Protein AF-A0A3S5J6W7-F1 (afdb_monomer_lite)

Structure (mmCIF, N/CA/C/O backbone):
data_AF-A0A3S5J6W7-F1
#
_entry.id   AF-A0A3S5J6W7-F1
#
loop_
_atom_site.group_PDB
_atom_site.id
_atom_site.type_symbol
_atom_site.label_atom_id
_atom_site.label_alt_id
_atom_site.label_comp_id
_atom_site.label_asym_id
_atom_site.label_entity_id
_atom_site.label_seq_id
_atom_site.pdbx_PDB_ins_code
_atom_site.Cartn_x
_atom_site.Cartn_y
_atom_site.Cartn_z
_atom_site.occupancy
_atom_site.B_iso_or_equiv
_atom_site.auth_seq_id
_atom_site.auth_comp_id
_atom_site.auth_asym_id
_atom_site.auth_atom_id
_atom_site.pdbx_PDB_model_num
ATOM 1 N N . MET A 1 1 ? 22.548 29.056 43.456 1.00 55.78 1 MET A N 1
ATOM 2 C CA . MET A 1 1 ? 22.316 29.782 42.184 1.00 55.78 1 MET A CA 1
ATOM 3 C C . MET A 1 1 ? 22.548 28.826 41.004 1.00 55.78 1 MET A C 1
ATOM 5 O O . MET A 1 1 ? 23.660 28.742 40.518 1.00 55.78 1 MET A O 1
ATOM 9 N N . SER A 1 2 ? 21.567 28.005 40.599 1.00 61.34 2 SER A N 1
ATOM 10 C CA . SER A 1 2 ? 21.743 27.060 39.459 1.00 61.34 2 SER A CA 1
ATOM 11 C C . SER A 1 2 ? 20.426 26.620 38.789 1.00 61.34 2 SER A C 1
ATOM 13 O O . SER A 1 2 ? 20.440 25.985 37.741 1.00 61.34 2 SER A O 1
ATOM 15 N N . PHE A 1 3 ? 19.268 26.983 39.353 1.00 57.69 3 PHE A N 1
ATOM 16 C CA . PHE A 1 3 ? 17.965 26.644 38.768 1.00 57.69 3 PHE A CA 1
ATOM 17 C C . PHE A 1 3 ? 17.571 27.591 37.620 1.00 57.69 3 PHE A C 1
ATOM 19 O O . PHE A 1 3 ? 16.959 27.169 36.646 1.00 57.69 3 PHE A O 1
ATOM 26 N N . SER A 1 4 ? 18.007 28.855 37.695 1.00 65.94 4 SER A N 1
ATOM 27 C CA . SER A 1 4 ? 17.669 29.898 36.717 1.00 65.94 4 SER A CA 1
ATOM 28 C C . SER A 1 4 ? 18.263 29.609 35.327 1.00 65.94 4 SER A C 1
ATOM 30 O O . SER A 1 4 ? 17.530 29.509 34.351 1.00 65.94 4 SER A O 1
ATOM 32 N N . ALA A 1 5 ? 19.569 29.332 35.226 1.00 65.25 5 ALA A N 1
ATOM 33 C CA . ALA A 1 5 ? 20.243 29.153 33.933 1.00 65.25 5 ALA A CA 1
ATOM 34 C C . ALA A 1 5 ? 19.748 27.941 33.112 1.00 65.25 5 ALA A C 1
ATOM 36 O O . ALA A 1 5 ? 19.738 27.991 31.883 1.00 65.25 5 ALA A O 1
ATOM 37 N N . LYS A 1 6 ? 19.307 26.860 33.773 1.00 68.75 6 LYS A N 1
ATOM 38 C CA . LYS A 1 6 ? 18.812 25.654 33.086 1.00 68.75 6 LYS A CA 1
ATOM 39 C C . LYS A 1 6 ? 17.445 25.882 32.440 1.00 68.75 6 LYS A C 1
ATOM 41 O O . LYS A 1 6 ? 17.224 25.434 31.322 1.00 68.75 6 LYS A O 1
ATOM 46 N N . ILE A 1 7 ? 16.564 26.624 33.110 1.00 75.12 7 ILE A N 1
ATOM 47 C CA . ILE A 1 7 ? 15.224 26.949 32.601 1.00 75.12 7 ILE A CA 1
ATOM 48 C C . ILE A 1 7 ? 15.319 27.913 31.413 1.00 75.12 7 ILE A C 1
ATOM 50 O O . ILE A 1 7 ? 14.662 27.689 30.400 1.00 75.12 7 ILE A O 1
ATOM 54 N N . PHE A 1 8 ? 16.198 28.919 31.483 1.00 78.19 8 PHE A N 1
ATOM 55 C CA . PHE A 1 8 ? 16.461 29.810 30.346 1.00 78.19 8 PHE A CA 1
ATOM 56 C C . PHE A 1 8 ? 16.981 29.047 29.122 1.00 78.19 8 PHE A C 1
ATOM 58 O O . PHE A 1 8 ? 16.520 29.297 28.014 1.00 78.19 8 PHE A O 1
ATOM 65 N N . SER A 1 9 ? 17.876 28.074 29.318 1.00 81.44 9 SER A N 1
ATOM 66 C CA . SER A 1 9 ? 18.394 27.245 28.222 1.00 81.44 9 SER A CA 1
ATOM 67 C C . SER A 1 9 ? 17.295 26.412 27.547 1.00 81.44 9 SER A C 1
ATOM 69 O O . SER A 1 9 ? 17.187 26.401 26.324 1.00 81.44 9 SER A O 1
ATOM 71 N N . VAL A 1 10 ? 16.410 25.786 28.331 1.00 82.06 10 VAL A N 1
ATOM 72 C CA . VAL A 1 10 ? 15.292 24.991 27.791 1.00 82.06 10 VAL A CA 1
ATOM 73 C C . VAL A 1 10 ? 14.297 25.867 27.030 1.00 82.06 10 VAL A C 1
ATOM 75 O O . VAL A 1 10 ? 13.877 25.499 25.938 1.00 82.06 10 VAL A O 1
ATOM 78 N N . ILE A 1 11 ? 13.957 27.048 27.553 1.00 85.81 11 ILE A N 1
ATOM 79 C CA . ILE A 1 11 ? 13.039 27.978 26.878 1.00 85.81 11 ILE A CA 1
ATOM 80 C C . ILE A 1 11 ? 13.638 28.472 25.555 1.00 85.81 11 ILE A C 1
ATOM 82 O O . ILE A 1 11 ? 12.936 28.505 24.549 1.00 85.81 11 ILE A O 1
ATOM 86 N N . VAL A 1 12 ? 14.934 28.798 25.521 1.00 86.56 12 VAL A N 1
ATOM 87 C CA . VAL A 1 12 ? 15.616 29.229 24.289 1.00 86.56 12 VAL A CA 1
ATOM 88 C C . VAL A 1 12 ? 15.630 28.116 23.240 1.00 86.56 12 VAL A C 1
ATOM 90 O O . VAL A 1 12 ? 15.347 28.383 22.075 1.00 86.56 12 VAL A O 1
ATOM 93 N N . ILE A 1 13 ? 15.885 26.867 23.643 1.00 87.12 13 ILE A N 1
ATOM 94 C CA . ILE A 1 13 ? 15.849 25.710 22.736 1.00 87.12 13 ILE A CA 1
ATOM 95 C C . ILE A 1 13 ? 14.431 25.490 22.197 1.00 87.12 13 ILE A C 1
ATOM 97 O O . ILE A 1 13 ? 14.262 25.322 20.993 1.00 87.12 13 ILE A O 1
ATOM 101 N N . LEU A 1 14 ? 13.404 25.548 23.050 1.00 86.00 14 LEU A N 1
ATOM 102 C CA . LEU A 1 14 ? 12.011 25.364 22.630 1.00 86.00 14 LEU A CA 1
ATOM 103 C C . LEU A 1 14 ? 11.540 26.470 21.677 1.00 86.00 14 LEU A C 1
ATOM 105 O O . LEU A 1 14 ? 10.891 26.175 20.677 1.00 86.00 14 LEU A O 1
ATOM 109 N N . VAL A 1 15 ? 11.901 27.730 21.941 1.00 88.69 15 VAL A N 1
ATOM 110 C CA . VAL A 1 15 ? 11.583 28.858 21.051 1.00 88.69 15 VAL A CA 1
ATOM 111 C C . VAL A 1 15 ? 12.324 28.726 19.722 1.00 88.69 15 VAL A C 1
ATOM 113 O O . VAL A 1 15 ? 11.729 28.958 18.674 1.00 88.69 15 VAL A O 1
ATOM 116 N N . PHE A 1 16 ? 13.592 28.309 19.735 1.00 87.62 16 PHE A N 1
ATOM 117 C CA . PHE A 1 16 ? 14.363 28.106 18.510 1.00 87.62 16 PHE A CA 1
ATOM 118 C C . PHE A 1 16 ? 13.787 26.971 17.653 1.00 87.62 16 PHE A C 1
ATOM 120 O O . PHE A 1 16 ? 13.578 27.162 16.460 1.00 87.62 16 PHE A O 1
ATOM 127 N N . VAL A 1 17 ? 13.453 25.830 18.264 1.00 85.56 17 VAL A N 1
ATOM 128 C CA . VAL A 1 17 ? 12.822 24.679 17.590 1.00 85.56 17 VAL A CA 1
ATOM 129 C C . VAL A 1 17 ? 11.445 25.044 17.027 1.00 85.56 17 VAL A C 1
ATOM 131 O O . VAL A 1 17 ? 11.098 24.637 15.921 1.00 85.56 17 VAL A O 1
ATOM 134 N N . LEU A 1 18 ? 10.659 25.838 17.756 1.00 83.81 18 LEU A N 1
ATOM 135 C CA . LEU A 1 18 ? 9.358 26.294 17.275 1.00 83.81 18 LEU A CA 1
ATOM 136 C C . LEU A 1 18 ? 9.506 27.247 16.081 1.00 83.81 18 LEU A C 1
ATOM 138 O O . LEU A 1 18 ? 8.794 27.107 15.092 1.00 83.81 18 LEU A O 1
ATOM 142 N N . MET A 1 19 ? 10.450 28.189 16.141 1.00 83.25 19 MET A N 1
ATOM 143 C CA . MET A 1 19 ? 10.677 29.153 15.059 1.00 83.25 19 MET A CA 1
ATOM 144 C C . MET A 1 19 ? 11.220 28.483 13.792 1.00 83.25 19 MET A C 1
ATOM 146 O O . MET A 1 19 ? 10.804 28.833 12.685 1.00 83.25 19 MET A O 1
ATOM 150 N N . THR A 1 20 ? 12.091 27.479 13.921 1.00 78.44 20 THR A N 1
ATOM 151 C CA . THR A 1 20 ? 12.542 26.691 12.764 1.00 78.44 20 THR A CA 1
ATOM 152 C C . THR A 1 20 ? 11.410 25.848 12.171 1.00 78.44 20 THR A C 1
ATOM 154 O O . THR A 1 20 ? 11.243 25.851 10.952 1.00 78.44 20 THR A O 1
ATOM 157 N N . ALA A 1 21 ? 10.574 25.204 12.996 1.00 74.00 21 ALA A N 1
ATOM 158 C CA . ALA A 1 21 ? 9.423 24.426 12.527 1.00 74.00 21 ALA A CA 1
ATOM 159 C C . ALA A 1 21 ? 8.370 25.285 11.800 1.00 74.00 21 ALA A C 1
ATOM 161 O O . ALA A 1 21 ? 7.844 24.870 10.769 1.00 74.00 21 ALA A O 1
ATOM 162 N N . VAL A 1 22 ? 8.105 26.506 12.284 1.00 71.25 22 VAL A N 1
ATOM 163 C CA . VAL A 1 22 ? 7.186 27.456 11.628 1.00 71.25 22 VAL A CA 1
ATOM 164 C C . VAL A 1 22 ? 7.708 27.885 10.253 1.00 71.25 22 VAL A C 1
ATOM 166 O O . VAL A 1 22 ? 6.922 28.049 9.323 1.00 71.25 22 VAL A O 1
ATOM 169 N N . THR A 1 23 ? 9.027 28.017 10.092 1.00 65.50 23 THR A N 1
ATOM 170 C CA . THR A 1 23 ? 9.627 28.424 8.810 1.00 65.50 23 THR A CA 1
ATOM 171 C C . THR A 1 23 ? 9.630 27.272 7.792 1.00 65.50 23 THR A C 1
ATOM 173 O O . THR A 1 23 ? 9.535 27.510 6.592 1.00 65.50 23 THR A O 1
ATOM 176 N N . ALA A 1 24 ? 9.666 26.016 8.255 1.00 65.50 24 ALA A N 1
ATOM 177 C CA . ALA A 1 24 ? 9.650 24.825 7.400 1.00 65.50 24 ALA A CA 1
ATOM 178 C C . ALA A 1 24 ? 8.273 24.508 6.776 1.00 65.50 24 ALA A C 1
ATOM 180 O O . ALA A 1 24 ? 8.208 23.763 5.802 1.00 65.50 24 ALA A O 1
ATOM 181 N N . PHE A 1 25 ? 7.174 25.071 7.294 1.00 60.78 25 PHE A N 1
ATOM 182 C CA . PHE A 1 25 ? 5.814 24.775 6.813 1.00 60.78 25 PHE A CA 1
ATOM 183 C C . PHE A 1 25 ? 5.323 25.680 5.668 1.00 60.78 25 PHE A C 1
ATOM 185 O O . PHE A 1 25 ? 4.183 25.550 5.222 1.00 60.78 25 PHE A O 1
ATOM 192 N N . ALA A 1 26 ? 6.161 26.594 5.175 1.00 61.12 26 ALA A N 1
ATOM 193 C CA . ALA A 1 26 ? 5.776 27.594 4.182 1.00 61.12 26 ALA A CA 1
ATOM 194 C C . ALA A 1 26 ? 6.587 27.504 2.879 1.00 61.12 26 ALA A C 1
ATOM 196 O O . ALA A 1 26 ? 7.040 28.519 2.365 1.00 61.12 26 ALA A O 1
ATOM 197 N N . GLU A 1 27 ? 6.728 26.311 2.300 1.00 64.50 27 GLU A N 1
ATOM 198 C CA . GLU A 1 27 ? 7.158 26.173 0.902 1.00 64.50 27 GLU A CA 1
ATOM 199 C C . GLU A 1 27 ? 6.492 24.950 0.256 1.00 64.50 27 GLU A C 1
ATOM 201 O O . GLU A 1 27 ? 7.091 23.899 0.064 1.00 64.50 27 GLU A O 1
ATOM 206 N N . ASN A 1 28 ? 5.218 25.091 -0.107 1.00 60.16 28 ASN A N 1
ATOM 207 C CA . ASN A 1 28 ? 4.708 24.378 -1.274 1.00 60.16 28 ASN A CA 1
ATOM 208 C C . ASN A 1 28 ? 3.740 25.284 -2.032 1.00 60.16 28 ASN A C 1
ATOM 210 O O . ASN A 1 28 ? 2.518 25.133 -1.991 1.00 60.16 28 ASN A O 1
ATOM 214 N N . LYS A 1 29 ? 4.298 26.299 -2.698 1.00 64.88 29 LYS A N 1
ATOM 215 C CA . LYS A 1 29 ? 3.549 27.023 -3.722 1.00 64.88 29 LYS A CA 1
ATOM 216 C C . LYS A 1 29 ? 3.414 26.089 -4.914 1.00 64.88 29 LYS A C 1
ATOM 218 O O . LYS A 1 29 ? 4.335 25.950 -5.714 1.00 64.88 29 LYS A O 1
ATOM 223 N N . GLY A 1 30 ? 2.253 25.440 -4.975 1.00 55.56 30 GLY A N 1
ATOM 224 C CA . GLY A 1 30 ? 1.862 24.528 -6.033 1.00 55.56 30 GLY A CA 1
ATOM 225 C C . GLY A 1 30 ? 2.256 25.051 -7.410 1.00 55.56 30 GLY A C 1
ATOM 226 O O . GLY A 1 30 ? 1.802 26.107 -7.858 1.00 55.56 30 GLY A O 1
ATOM 227 N N . ARG A 1 31 ? 3.091 24.276 -8.099 1.00 65.50 31 ARG A N 1
ATOM 228 C CA . ARG A 1 31 ? 3.248 24.377 -9.543 1.00 65.50 31 ARG A CA 1
ATOM 229 C C . ARG A 1 31 ? 1.994 23.772 -10.162 1.00 65.50 31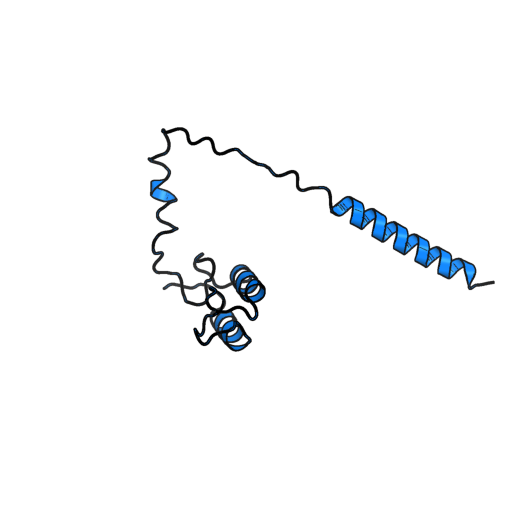 ARG A C 1
ATOM 231 O O . ARG A 1 31 ? 1.941 22.584 -10.430 1.00 65.50 31 ARG A O 1
ATOM 238 N N . GLN A 1 32 ? 0.967 24.601 -10.319 1.00 61.31 32 GLN A N 1
ATOM 239 C CA . GLN A 1 32 ? -0.121 24.319 -11.243 1.00 61.31 32 GLN A CA 1
ATOM 240 C C . GLN A 1 32 ? 0.326 24.754 -12.635 1.00 61.31 32 GLN A C 1
ATOM 242 O O . GLN A 1 32 ? 0.028 25.860 -13.091 1.00 61.31 32 GLN A O 1
ATOM 247 N N . ASP A 1 33 ? 1.066 23.888 -13.318 1.00 58.81 33 ASP A N 1
ATOM 248 C CA . ASP A 1 33 ? 1.050 23.879 -14.770 1.00 58.81 33 ASP A CA 1
ATOM 249 C C . ASP A 1 33 ? -0.357 23.466 -15.205 1.00 58.81 33 ASP A C 1
ATOM 251 O O . ASP A 1 33 ? -0.724 22.304 -15.324 1.00 58.81 33 ASP A O 1
ATOM 255 N N . ARG A 1 34 ? -1.192 24.490 -15.379 1.00 68.31 34 ARG A N 1
ATOM 256 C CA . ARG A 1 34 ? -2.494 24.407 -16.025 1.00 68.31 34 ARG A CA 1
ATOM 257 C C . ARG A 1 34 ? -2.317 23.685 -17.358 1.00 68.31 34 ARG A C 1
ATOM 259 O O . ARG A 1 34 ? -1.933 24.304 -18.349 1.00 68.31 34 ARG A O 1
ATOM 266 N N . PHE A 1 35 ? -2.618 22.392 -17.374 1.00 64.88 35 PHE A N 1
ATOM 267 C CA . PHE A 1 35 ? -2.811 21.633 -18.595 1.00 64.88 35 PHE A CA 1
ATOM 268 C C . PHE A 1 35 ? -3.994 22.266 -19.331 1.00 64.88 35 PHE A C 1
ATOM 270 O O . PHE A 1 35 ? -5.153 22.057 -18.982 1.00 64.88 35 PHE A O 1
ATOM 277 N N . VAL A 1 36 ? -3.694 23.134 -20.296 1.00 63.12 36 VAL A N 1
ATOM 278 C CA . VAL A 1 36 ? -4.637 23.522 -21.340 1.00 63.12 36 VAL A CA 1
ATOM 279 C C . VAL A 1 36 ? -4.488 22.438 -22.399 1.00 63.12 36 VAL A C 1
ATOM 281 O O . VAL A 1 36 ? -3.432 22.402 -23.034 1.00 63.12 36 VAL A O 1
ATOM 284 N N . PRO A 1 37 ? -5.474 21.548 -22.599 1.00 57.19 37 PRO A N 1
ATOM 285 C CA . PRO A 1 37 ? -5.397 20.593 -23.688 1.00 57.19 37 PRO A CA 1
ATOM 286 C C . PRO A 1 37 ? -5.395 21.394 -24.994 1.00 57.19 37 PRO A C 1
ATOM 288 O O . PRO A 1 37 ? -6.412 21.975 -25.377 1.00 57.19 37 PRO A O 1
ATOM 291 N N . ARG A 1 38 ? -4.246 21.478 -25.671 1.00 64.88 38 ARG A N 1
ATOM 292 C CA . ARG A 1 38 ? -4.262 21.760 -27.104 1.00 64.88 38 ARG A CA 1
ATOM 293 C C . ARG A 1 38 ? -4.740 20.484 -27.772 1.00 64.88 38 ARG A C 1
ATOM 295 O O . ARG A 1 38 ? -4.299 19.391 -27.429 1.00 64.88 38 ARG A O 1
ATOM 302 N N . ASN A 1 39 ? -5.658 20.619 -28.718 1.00 59.12 39 ASN A N 1
ATOM 303 C CA . ASN A 1 39 ? -6.280 19.503 -29.430 1.00 59.12 39 ASN A CA 1
ATOM 304 C C . ASN A 1 39 ? -5.313 18.807 -30.421 1.00 59.12 39 ASN A C 1
ATOM 306 O O . ASN A 1 39 ? -5.749 18.150 -31.363 1.00 59.12 39 ASN A O 1
ATOM 310 N N . ASP A 1 40 ? -4.005 18.948 -30.196 1.00 66.00 40 ASP A N 1
ATOM 311 C CA . ASP A 1 40 ? -2.923 18.572 -31.102 1.00 66.00 40 ASP A CA 1
ATOM 312 C C . ASP A 1 40 ? -2.158 17.330 -30.583 1.00 66.00 40 ASP A C 1
ATOM 314 O O . ASP A 1 40 ? -1.350 16.741 -31.301 1.00 66.00 40 ASP A O 1
ATOM 318 N N . ASP A 1 41 ? -2.472 16.854 -29.370 1.00 61.72 41 ASP A N 1
ATOM 319 C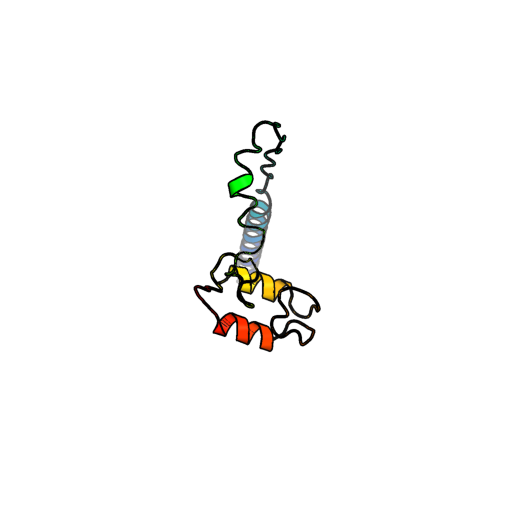 CA . ASP A 1 41 ? -1.679 15.837 -28.666 1.00 61.72 41 ASP A CA 1
ATOM 320 C C . ASP A 1 41 ? -2.296 14.426 -28.708 1.00 61.72 41 ASP A C 1
ATOM 322 O O . ASP A 1 41 ? -1.798 13.512 -28.047 1.00 61.72 41 ASP A O 1
ATOM 326 N N . TYR A 1 42 ? -3.349 14.183 -29.502 1.00 56.25 42 TYR A N 1
ATOM 327 C CA . TYR A 1 42 ? -3.990 12.853 -29.573 1.00 56.25 42 TYR A CA 1
ATOM 328 C C . TYR A 1 42 ? -3.022 11.737 -30.028 1.00 56.25 42 TYR A C 1
ATOM 330 O O . TYR A 1 42 ? -3.271 10.552 -29.822 1.00 56.25 42 TYR A O 1
ATOM 338 N N . ARG A 1 43 ? -1.869 12.099 -30.609 1.00 54.47 43 ARG A N 1
ATOM 339 C CA . ARG A 1 43 ? -0.798 11.157 -30.971 1.00 54.47 43 ARG A CA 1
ATOM 340 C C . ARG A 1 43 ? 0.223 10.892 -29.851 1.00 54.47 43 ARG A C 1
ATOM 342 O O . ARG A 1 43 ? 0.986 9.941 -29.971 1.00 54.47 43 ARG A O 1
ATOM 349 N N . ALA A 1 44 ? 0.222 11.679 -28.773 1.00 52.97 44 ALA A N 1
ATOM 350 C CA . ALA A 1 44 ? 1.072 11.497 -27.590 1.00 52.97 44 ALA A CA 1
ATOM 351 C C . ALA A 1 44 ? 0.331 10.827 -26.413 1.00 52.97 44 ALA A C 1
ATOM 353 O O . ALA A 1 44 ? 0.961 10.235 -25.538 1.00 52.97 44 ALA A O 1
ATOM 354 N N . SER A 1 45 ? -1.006 10.853 -26.402 1.00 55.53 45 SER A N 1
ATOM 355 C CA . SER A 1 45 ? -1.820 10.160 -25.393 1.00 55.53 45 SER A CA 1
ATOM 356 C C . SER A 1 45 ? -1.945 8.651 -25.634 1.00 55.53 45 SER A C 1
ATOM 358 O O . SER A 1 45 ? -2.162 7.907 -24.680 1.00 55.53 45 SER A O 1
ATOM 360 N N . GLY A 1 46 ? -1.701 8.163 -26.855 1.00 52.09 46 GLY A N 1
ATOM 361 C CA . GLY A 1 46 ? -1.693 6.722 -27.151 1.00 52.09 46 GLY A CA 1
ATOM 362 C C . GLY A 1 46 ? -0.596 5.928 -26.424 1.00 52.09 46 GLY A C 1
ATOM 363 O O . GLY A 1 46 ? -0.719 4.718 -26.284 1.00 52.09 46 GLY A O 1
ATOM 364 N N . GLN A 1 47 ? 0.446 6.600 -25.921 1.00 55.25 47 GLN A N 1
ATOM 365 C CA . GLN A 1 47 ? 1.524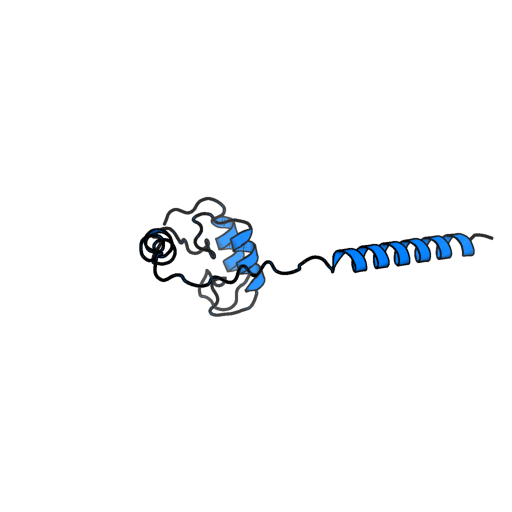 5.983 -25.132 1.00 55.25 47 GLN A CA 1
ATOM 366 C C . GLN A 1 47 ? 1.455 6.310 -23.630 1.00 55.25 47 GLN A C 1
ATOM 368 O O . GLN A 1 47 ? 2.291 5.831 -22.873 1.00 55.25 47 GLN A O 1
ATOM 373 N N . ARG A 1 48 ? 0.470 7.104 -23.181 1.00 50.72 48 ARG A N 1
ATOM 374 C CA . ARG A 1 48 ? 0.231 7.385 -21.749 1.00 50.72 48 ARG A CA 1
ATOM 375 C C . ARG A 1 48 ? -1.099 6.842 -21.228 1.00 50.72 48 ARG A C 1
ATOM 377 O O . ARG A 1 48 ? -1.235 6.644 -20.032 1.00 50.72 48 ARG A O 1
ATOM 384 N N . ALA A 1 49 ? -2.058 6.559 -22.108 1.00 51.34 49 ALA A N 1
ATOM 385 C CA . ALA A 1 49 ? -3.297 5.867 -21.749 1.00 51.34 49 ALA A CA 1
ATOM 386 C C . ALA A 1 49 ? -3.162 4.331 -21.796 1.00 51.34 49 ALA A C 1
ATOM 388 O O .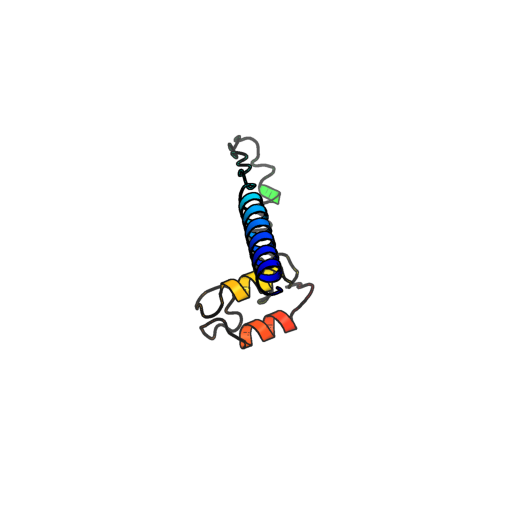 ALA A 1 49 ? -4.014 3.627 -21.269 1.00 51.34 49 ALA A O 1
ATOM 389 N N . ALA A 1 50 ? -2.087 3.805 -22.395 1.00 50.19 50 ALA A N 1
ATOM 390 C CA . ALA A 1 50 ? -1.814 2.367 -22.469 1.00 50.19 50 ALA A CA 1
ATOM 391 C C . ALA A 1 50 ? -1.046 1.804 -21.255 1.00 50.19 50 ALA A C 1
ATOM 393 O O . ALA A 1 50 ? -0.829 0.602 -21.199 1.00 50.19 50 ALA A O 1
ATOM 394 N N . SER A 1 51 ? -0.654 2.635 -20.281 1.00 50.97 51 SER A N 1
ATOM 395 C CA . SER A 1 51 ? -0.134 2.166 -18.983 1.00 50.97 51 SER A CA 1
ATOM 396 C C . SER A 1 51 ? -1.180 2.220 -17.862 1.00 50.97 51 SER A C 1
ATOM 398 O O . SER A 1 51 ? -0.864 1.916 -16.722 1.00 50.97 51 SER A O 1
ATOM 400 N N . GLN A 1 52 ? -2.416 2.641 -18.160 1.00 54.59 52 GLN A N 1
ATOM 401 C CA . GLN A 1 52 ? -3.526 2.723 -17.194 1.00 54.59 52 GLN A CA 1
ATOM 402 C C . GLN A 1 52 ? -4.754 1.913 -17.635 1.00 54.59 52 GLN A C 1
ATOM 404 O O . GLN A 1 52 ? -5.883 2.191 -17.241 1.00 54.59 52 GLN A O 1
ATOM 409 N N . GLY A 1 53 ? -4.542 0.905 -18.476 1.00 51.19 53 GLY A N 1
ATOM 410 C CA . GLY A 1 53 ? -5.582 -0.019 -18.901 1.00 51.19 53 GLY A CA 1
ATOM 411 C C . GLY A 1 53 ? -4.971 -1.398 -19.050 1.00 51.19 53 GLY A C 1
ATOM 412 O O . GLY A 1 53 ? -4.339 -1.669 -20.065 1.00 51.19 53 GLY A O 1
ATOM 413 N N . SER A 1 54 ? -5.138 -2.227 -18.017 1.00 54.94 54 SER A N 1
ATOM 414 C CA . SER A 1 54 ? -4.658 -3.613 -17.930 1.00 54.94 54 SER A CA 1
ATOM 415 C C . SER A 1 54 ? -3.161 -3.781 -18.209 1.00 54.94 54 SER A C 1
ATOM 417 O O . SER A 1 54 ? -2.785 -4.374 -19.218 1.00 54.94 54 SER A O 1
ATOM 419 N N . SER A 1 55 ? -2.300 -3.298 -17.309 1.00 53.66 55 SER A N 1
ATOM 420 C CA . SER A 1 55 ? -0.976 -3.914 -17.195 1.00 53.66 55 SER A CA 1
ATOM 421 C C . SER A 1 55 ? -1.215 -5.351 -16.717 1.00 53.66 55 SER A C 1
ATOM 423 O O . SER A 1 55 ? -1.828 -5.517 -15.660 1.00 53.66 55 SER A O 1
ATOM 425 N N . PRO A 1 56 ? -0.782 -6.385 -17.457 1.00 53.41 56 PRO A N 1
ATOM 426 C CA . PRO A 1 56 ? -0.848 -7.771 -16.999 1.00 53.41 56 PRO A CA 1
ATOM 427 C C . PRO A 1 56 ? -0.063 -8.001 -15.702 1.00 53.41 56 PRO A C 1
ATOM 429 O O . PRO A 1 56 ? -0.153 -9.084 -15.157 1.00 53.41 56 PRO A O 1
ATOM 432 N N . ASP A 1 57 ? 0.662 -6.987 -15.214 1.00 55.50 57 ASP A N 1
ATOM 433 C CA . ASP A 1 57 ? 1.672 -7.075 -14.167 1.00 55.50 57 ASP A CA 1
ATOM 434 C C . ASP A 1 57 ? 1.231 -6.642 -12.764 1.00 55.50 57 ASP A C 1
ATOM 436 O O . ASP A 1 57 ? 2.036 -6.718 -11.835 1.00 55.50 57 ASP A O 1
ATOM 440 N N . CYS A 1 58 ? -0.020 -6.200 -12.584 1.00 78.94 58 CYS A N 1
ATOM 441 C CA . CYS A 1 58 ? -0.485 -5.753 -11.272 1.00 78.94 58 CYS A CA 1
ATOM 442 C C . CYS A 1 58 ? -0.778 -6.974 -10.387 1.00 78.94 58 CYS A C 1
ATOM 444 O O . CYS A 1 58 ? -1.873 -7.546 -10.411 1.00 78.94 58 CYS A O 1
ATOM 446 N N . CYS A 1 59 ? 0.245 -7.433 -9.665 1.00 87.56 59 CYS A N 1
ATOM 447 C CA . CYS A 1 59 ? 0.080 -8.487 -8.678 1.00 87.56 59 CYS A CA 1
ATOM 448 C C . CYS A 1 59 ? -0.724 -7.948 -7.481 1.00 87.56 59 CYS A C 1
ATOM 450 O O . CYS A 1 59 ? -0.756 -6.740 -7.258 1.00 87.56 59 CYS A O 1
ATOM 452 N N . PRO A 1 60 ? -1.350 -8.813 -6.665 1.00 91.38 60 PRO A N 1
ATOM 453 C CA . PRO A 1 60 ? -2.220 -8.357 -5.577 1.00 91.38 60 PRO A CA 1
ATOM 454 C C . PRO A 1 60 ? -1.568 -7.403 -4.560 1.00 91.38 60 PRO A C 1
ATOM 456 O O . PRO A 1 60 ? -2.279 -6.681 -3.876 1.00 91.38 60 PRO A O 1
ATOM 459 N N . ALA A 1 61 ? -0.237 -7.413 -4.438 1.00 94.44 61 ALA A N 1
ATOM 460 C CA . ALA A 1 61 ? 0.511 -6.570 -3.505 1.00 94.44 61 ALA A CA 1
ATOM 461 C C . ALA A 1 61 ? 1.101 -5.292 -4.137 1.00 94.44 61 ALA A C 1
ATOM 463 O O . ALA A 1 61 ? 1.628 -4.457 -3.405 1.00 94.44 61 ALA A O 1
ATOM 464 N N . ASP A 1 62 ? 1.036 -5.147 -5.463 1.00 94.94 62 ASP A N 1
ATOM 465 C CA . ASP A 1 62 ? 1.445 -3.948 -6.202 1.00 94.94 62 ASP A CA 1
ATOM 466 C C . ASP A 1 62 ? 0.236 -3.014 -6.302 1.00 94.94 62 ASP A C 1
ATOM 468 O O . ASP A 1 62 ? -0.578 -3.087 -7.220 1.00 94.94 62 ASP A O 1
ATOM 472 N N . LEU A 1 63 ? 0.057 -2.184 -5.278 1.00 93.50 63 LEU A N 1
ATOM 473 C CA . LEU A 1 63 ? -1.159 -1.398 -5.079 1.00 93.50 63 LEU A CA 1
ATOM 474 C C . LEU A 1 63 ? -1.198 -0.153 -5.967 1.00 93.50 63 LEU A C 1
ATOM 476 O O . LEU A 1 63 ? -2.270 0.424 -6.175 1.00 93.50 63 LEU A O 1
ATOM 480 N N . ASN A 1 64 ? -0.046 0.283 -6.481 1.00 92.31 64 ASN A N 1
ATOM 481 C CA . ASN A 1 64 ? 0.048 1.393 -7.426 1.00 92.31 64 ASN A CA 1
ATOM 482 C C . ASN A 1 64 ? 0.213 0.934 -8.896 1.00 92.31 64 ASN A C 1
ATOM 484 O O . ASN A 1 64 ? 0.197 1.785 -9.793 1.00 92.31 64 ASN A O 1
ATOM 488 N N . CYS A 1 65 ? 0.299 -0.381 -9.132 1.00 90.06 65 CYS A N 1
ATOM 489 C CA . CYS A 1 65 ? 0.507 -1.039 -10.421 1.00 90.06 65 CYS A CA 1
ATOM 490 C C . CYS A 1 65 ? 1.764 -0.549 -11.172 1.00 90.06 65 CYS A C 1
ATOM 492 O O . CYS A 1 65 ? 1.710 -0.336 -12.393 1.00 90.06 65 CYS A O 1
ATOM 494 N N . ASP A 1 66 ? 2.877 -0.323 -10.468 1.00 89.38 66 ASP A N 1
ATOM 495 C CA . ASP A 1 66 ? 4.150 0.122 -11.054 1.00 89.38 66 ASP A CA 1
ATOM 496 C C . ASP A 1 66 ? 5.124 -1.023 -11.405 1.00 89.38 66 ASP A C 1
ATOM 498 O O . ASP A 1 66 ? 6.189 -0.774 -11.987 1.00 89.38 66 ASP A O 1
ATOM 502 N N . GLY A 1 67 ? 4.735 -2.275 -11.139 1.00 90.44 67 GLY A N 1
ATOM 503 C CA . GLY A 1 67 ? 5.509 -3.484 -11.417 1.00 90.44 67 GLY A CA 1
ATOM 504 C C . GLY A 1 67 ? 6.513 -3.849 -10.318 1.00 90.44 67 GLY A C 1
ATOM 505 O O . GLY A 1 67 ? 7.370 -4.719 -10.524 1.00 90.44 67 GLY A O 1
ATOM 506 N N . VAL A 1 68 ? 6.474 -3.187 -9.158 1.00 92.75 68 VAL A N 1
ATOM 507 C CA . VAL A 1 68 ? 7.368 -3.490 -8.039 1.00 92.75 68 VAL A CA 1
ATOM 508 C C . VAL A 1 68 ? 6.721 -3.211 -6.685 1.00 92.75 68 VAL A C 1
ATOM 510 O O . VAL A 1 68 ? 6.567 -2.071 -6.276 1.00 92.75 68 VAL A O 1
ATOM 513 N N . VAL A 1 69 ? 6.529 -4.260 -5.886 1.00 95.44 69 VAL A N 1
ATOM 514 C CA . VAL A 1 69 ? 6.065 -4.136 -4.500 1.00 95.44 69 VAL A CA 1
ATOM 515 C C . VAL A 1 69 ? 7.160 -3.510 -3.639 1.00 95.44 69 VAL A C 1
ATOM 517 O O . VAL A 1 69 ? 8.202 -4.124 -3.373 1.00 95.44 69 VAL A O 1
ATOM 520 N N . ASN A 1 70 ? 6.945 -2.270 -3.205 1.00 96.94 70 ASN A N 1
ATOM 521 C CA . ASN A 1 70 ? 7.915 -1.508 -2.431 1.00 96.94 70 ASN A CA 1
ATOM 522 C C . ASN A 1 70 ? 7.268 -0.596 -1.368 1.00 96.94 70 ASN A C 1
ATOM 524 O O . ASN A 1 70 ? 6.142 -0.792 -0.913 1.00 96.94 70 ASN A O 1
ATOM 528 N N . GLY A 1 71 ? 8.024 0.401 -0.897 1.00 98.00 71 GLY A N 1
ATOM 529 C CA . GLY A 1 71 ? 7.561 1.349 0.115 1.00 98.00 71 GLY A CA 1
ATOM 530 C C . GLY A 1 71 ? 6.362 2.198 -0.322 1.00 98.00 71 GLY A C 1
ATOM 531 O O . GLY A 1 71 ? 5.631 2.675 0.544 1.00 98.00 71 GLY A O 1
ATOM 532 N N . ALA A 1 72 ? 6.148 2.385 -1.626 1.00 97.19 72 ALA A N 1
ATOM 533 C CA . ALA A 1 72 ? 4.970 3.061 -2.154 1.00 97.19 72 ALA A CA 1
ATOM 534 C C . ALA A 1 72 ? 3.694 2.263 -1.845 1.00 97.19 72 ALA A C 1
ATOM 536 O O . ALA A 1 72 ? 2.758 2.821 -1.273 1.00 97.19 72 ALA A O 1
ATOM 537 N N . ASP A 1 73 ? 3.699 0.959 -2.115 1.00 97.69 73 ASP A N 1
ATOM 538 C CA . ASP A 1 73 ? 2.575 0.054 -1.846 1.00 97.69 73 ASP A CA 1
ATOM 539 C C . ASP A 1 73 ? 2.331 -0.100 -0.353 1.00 97.69 73 ASP A C 1
ATOM 541 O O . ASP A 1 73 ? 1.197 -0.015 0.113 1.00 97.69 73 ASP A O 1
ATOM 545 N N . LEU A 1 74 ? 3.405 -0.218 0.434 1.00 98.50 74 LEU A N 1
ATOM 546 C CA . LEU A 1 74 ? 3.295 -0.207 1.891 1.00 98.50 74 LEU A CA 1
ATOM 547 C C . LEU A 1 74 ? 2.647 1.091 2.402 1.00 98.50 74 LEU A C 1
ATOM 549 O O . LEU A 1 74 ? 1.843 1.057 3.331 1.00 98.50 74 LEU A O 1
ATOM 553 N N . GLY A 1 75 ? 2.988 2.236 1.806 1.00 98.31 75 GLY A N 1
ATOM 554 C CA . GLY A 1 75 ? 2.379 3.522 2.138 1.00 98.31 75 GLY A CA 1
ATOM 555 C C . GLY A 1 75 ? 0.879 3.560 1.845 1.00 98.31 75 GLY A C 1
ATOM 556 O O . GLY A 1 75 ? 0.124 4.107 2.648 1.00 98.31 75 GLY A O 1
ATOM 557 N N . ILE A 1 76 ? 0.450 2.944 0.740 1.00 98.06 76 ILE A N 1
ATOM 558 C CA . ILE A 1 76 ? -0.968 2.797 0.386 1.00 98.06 76 ILE A CA 1
ATOM 559 C C . ILE A 1 76 ? -1.670 1.891 1.403 1.00 98.06 76 ILE A C 1
ATOM 561 O O . ILE A 1 76 ? -2.633 2.328 2.028 1.00 98.06 76 ILE A O 1
ATOM 565 N N . LEU A 1 77 ? -1.134 0.693 1.666 1.00 98.31 77 LEU A N 1
ATOM 566 C CA . LEU A 1 77 ? -1.718 -0.264 2.613 1.00 98.31 77 LEU A CA 1
ATOM 567 C C . LEU A 1 77 ? -1.884 0.336 4.017 1.00 98.31 77 LEU A C 1
ATOM 569 O O . LEU A 1 77 ? -2.917 0.166 4.658 1.00 98.31 77 LEU A O 1
ATOM 573 N N . LEU A 1 78 ? -0.882 1.071 4.508 1.00 98.38 78 LEU A N 1
ATOM 574 C CA . LEU A 1 78 ? -0.962 1.727 5.817 1.00 98.38 78 LEU A CA 1
ATOM 575 C C . LEU A 1 78 ? -1.927 2.922 5.833 1.00 98.38 78 LEU A C 1
ATOM 577 O O . LEU A 1 78 ? -2.484 3.228 6.888 1.00 98.38 78 LEU A O 1
ATOM 581 N N . GLY A 1 79 ? -2.135 3.593 4.698 1.00 98.12 79 GLY A N 1
ATOM 582 C CA . GLY A 1 79 ? -3.190 4.600 4.548 1.00 98.12 79 GLY A CA 1
ATOM 583 C C . GLY A 1 79 ? -4.594 3.991 4.611 1.00 98.12 79 GLY A C 1
ATOM 584 O O . GLY A 1 79 ? -5.517 4.606 5.148 1.00 98.12 79 GLY A O 1
ATOM 585 N N . ASP A 1 80 ? -4.715 2.754 4.142 1.00 98.38 80 ASP A N 1
ATOM 586 C CA . ASP A 1 80 ? -5.943 1.964 4.091 1.00 98.38 80 ASP A CA 1
ATOM 587 C C . ASP A 1 80 ? -6.235 1.188 5.391 1.00 98.38 80 ASP A C 1
ATOM 589 O O . ASP A 1 80 ? -7.259 0.518 5.499 1.00 98.38 80 ASP A O 1
ATOM 593 N N . TRP A 1 81 ? -5.377 1.289 6.412 1.00 98.44 81 TRP A N 1
ATOM 594 C CA . TRP A 1 81 ? -5.453 0.451 7.612 1.00 98.44 81 TRP A CA 1
ATOM 595 C C . TRP A 1 81 ? -6.824 0.480 8.311 1.00 98.44 81 TRP A C 1
ATOM 597 O O . TRP A 1 81 ? -7.316 1.537 8.717 1.00 98.44 81 TRP A O 1
ATOM 607 N N . GLY A 1 82 ? -7.411 -0.703 8.513 1.00 97.69 82 GLY A N 1
ATOM 608 C CA . GLY A 1 82 ? -8.725 -0.893 9.130 1.00 97.69 82 GLY A CA 1
ATOM 609 C C . GLY A 1 82 ? -9.923 -0.514 8.252 1.00 97.69 82 GLY A C 1
ATOM 610 O O . GLY A 1 82 ? -11.050 -0.562 8.744 1.00 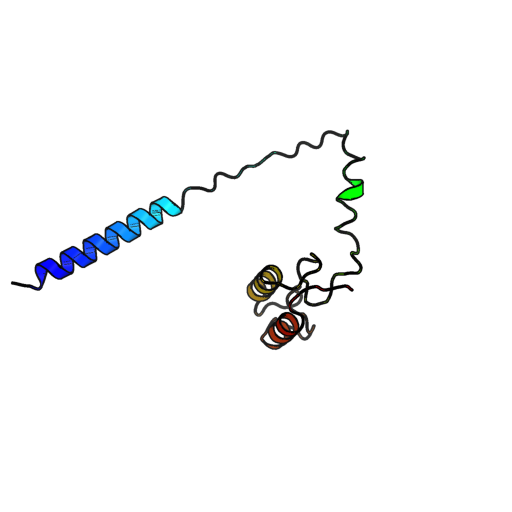97.69 82 GLY A O 1
ATOM 611 N N . GLN A 1 83 ? -9.706 -0.120 6.994 1.00 97.94 83 GLN A N 1
ATOM 612 C CA . GLN A 1 83 ? -10.771 0.128 6.021 1.00 97.94 83 GLN A CA 1
ATOM 613 C C . GLN A 1 83 ? -11.123 -1.160 5.266 1.00 97.94 83 GLN A C 1
ATOM 615 O O . GLN A 1 83 ? -10.323 -2.085 5.211 1.00 97.94 83 GLN A O 1
ATOM 620 N N . GLU A 1 84 ? -12.314 -1.208 4.675 1.00 97.19 84 GLU A N 1
ATOM 621 C CA . GLU A 1 84 ? -12.821 -2.348 3.901 1.00 97.19 84 GLU A CA 1
ATOM 622 C C . GLU A 1 84 ? -13.087 -1.915 2.456 1.00 97.19 84 GLU A C 1
ATOM 624 O O . GLU A 1 84 ? -13.415 -0.751 2.203 1.00 97.19 84 GLU A O 1
ATOM 629 N N . GLY A 1 85 ? -12.995 -2.845 1.501 1.00 92.19 85 GLY A N 1
ATOM 630 C CA . GLY A 1 85 ? -13.285 -2.558 0.089 1.00 92.19 85 GLY A CA 1
ATOM 631 C C . GLY A 1 85 ? -12.301 -1.577 -0.560 1.00 92.19 85 GLY A C 1
ATOM 632 O O . GLY A 1 85 ? -12.644 -0.903 -1.534 1.00 92.19 85 GLY A O 1
ATOM 633 N N . VAL A 1 86 ? -11.097 -1.484 -0.000 1.00 95.81 86 VAL A N 1
ATOM 634 C CA . VAL A 1 86 ? -9.987 -0.645 -0.457 1.00 95.81 86 VAL A CA 1
ATOM 635 C C . VAL A 1 86 ? -8.866 -1.517 -1.031 1.00 95.81 86 VAL A C 1
ATOM 637 O O . VAL A 1 86 ? -8.802 -2.701 -0.702 1.00 95.81 86 VAL A O 1
ATOM 640 N N . PRO A 1 87 ? -7.969 -0.969 -1.870 1.00 93.75 87 PRO A N 1
ATOM 641 C CA . PRO A 1 87 ? -6.873 -1.740 -2.457 1.00 93.75 87 PRO A CA 1
ATOM 642 C C . PRO A 1 87 ? -5.972 -2.438 -1.431 1.00 93.75 87 PRO A C 1
ATOM 644 O O . PRO A 1 87 ? -5.447 -3.505 -1.726 1.00 93.75 87 PRO A O 1
ATOM 647 N N . GLY A 1 88 ? -5.807 -1.869 -0.231 1.00 96.44 88 GLY A N 1
ATOM 648 C CA . GLY A 1 88 ? -5.035 -2.497 0.841 1.00 96.44 88 GLY A CA 1
ATOM 649 C C . GLY A 1 88 ? -5.604 -3.816 1.396 1.00 96.44 88 GLY A C 1
ATOM 650 O O . GLY A 1 88 ? -4.866 -4.506 2.095 1.00 96.44 88 GLY A O 1
ATOM 651 N N . ASP A 1 89 ? -6.863 -4.181 1.111 1.00 97.56 89 ASP A N 1
ATOM 652 C CA . ASP A 1 89 ? -7.476 -5.465 1.513 1.00 97.56 89 ASP A CA 1
ATOM 653 C C . ASP A 1 89 ? -7.091 -6.558 0.506 1.00 97.56 89 ASP A C 1
ATOM 655 O O . ASP A 1 89 ? -7.861 -6.962 -0.369 1.00 97.56 89 ASP A O 1
ATOM 659 N N . ILE A 1 90 ? -5.834 -6.992 0.593 1.00 96.19 90 ILE A N 1
ATOM 660 C CA . ILE A 1 90 ? -5.231 -7.969 -0.319 1.00 96.19 90 ILE A CA 1
ATOM 661 C C . ILE A 1 90 ? -5.853 -9.360 -0.114 1.00 96.19 90 ILE A C 1
ATOM 663 O O . ILE A 1 90 ? -5.947 -10.152 -1.056 1.00 96.19 90 ILE A O 1
ATOM 667 N N . THR A 1 91 ? -6.262 -9.681 1.114 1.00 96.38 91 THR A N 1
ATOM 668 C CA . THR A 1 91 ? -6.922 -10.950 1.445 1.00 96.38 91 THR A CA 1
ATOM 669 C C . THR A 1 91 ? -8.375 -11.009 0.975 1.00 96.38 91 THR A C 1
ATOM 671 O O . THR A 1 91 ? -8.876 -12.106 0.704 1.00 96.38 91 THR A O 1
ATOM 674 N N . GLY A 1 92 ? -9.043 -9.860 0.854 1.00 95.94 92 GLY A N 1
ATOM 675 C CA . GLY A 1 92 ? -10.471 -9.771 0.570 1.00 95.94 92 GLY A CA 1
ATOM 676 C C . GLY A 1 92 ? -11.336 -10.255 1.736 1.00 95.94 92 GLY A C 1
ATOM 677 O O . GLY A 1 92 ? -12.469 -10.693 1.507 1.00 95.94 92 GLY A O 1
ATOM 678 N N . ASP A 1 93 ? -10.791 -10.272 2.959 1.00 97.44 93 ASP A N 1
ATOM 679 C CA . ASP A 1 93 ? -11.472 -10.779 4.156 1.00 97.44 93 ASP A CA 1
ATOM 680 C C . ASP A 1 93 ? -12.162 -9.681 4.982 1.00 97.44 93 ASP A C 1
ATOM 682 O O . ASP A 1 93 ? -12.885 -9.982 5.941 1.00 97.44 93 ASP A O 1
ATOM 686 N N . GLY A 1 94 ? -12.035 -8.429 4.534 1.00 96.25 94 GLY A N 1
ATOM 687 C CA . GLY A 1 94 ? -12.685 -7.260 5.097 1.00 96.25 94 GLY A CA 1
ATOM 688 C C . GLY A 1 94 ? -11.667 -6.176 5.451 1.00 96.25 94 GLY A C 1
ATOM 689 O O . GLY A 1 94 ? -11.168 -5.492 4.561 1.00 96.25 94 GLY A O 1
ATOM 690 N N . PRO A 1 95 ? -11.438 -5.888 6.741 1.00 98.06 95 PRO A N 1
ATOM 691 C CA . PRO A 1 95 ? -10.633 -4.740 7.124 1.00 98.06 95 PRO A CA 1
ATOM 692 C C . PRO A 1 95 ? -9.141 -4.993 6.905 1.00 98.06 95 PRO A C 1
ATOM 694 O O . PRO A 1 95 ? -8.608 -5.973 7.428 1.00 98.06 95 PRO A O 1
ATOM 697 N N . VAL A 1 96 ? -8.446 -4.034 6.280 1.00 98.50 96 VAL A N 1
ATOM 698 C CA . VAL A 1 96 ? -6.984 -4.080 6.102 1.00 98.50 96 VAL A CA 1
ATOM 699 C C . VAL A 1 96 ? -6.282 -4.254 7.442 1.00 98.50 96 VAL A C 1
ATOM 701 O O . VAL A 1 96 ? -6.402 -3.413 8.344 1.00 98.50 96 VAL A O 1
ATOM 704 N N . ASN A 1 97 ? -5.534 -5.345 7.574 1.00 98.56 97 ASN A N 1
ATOM 705 C CA . ASN A 1 97 ? -4.902 -5.734 8.820 1.00 98.56 97 ASN A CA 1
ATOM 706 C C . ASN A 1 97 ? -3.523 -6.394 8.611 1.00 98.56 97 ASN A C 1
ATOM 708 O O . ASN A 1 97 ? -2.857 -6.266 7.583 1.00 98.56 97 ASN A O 1
ATOM 712 N N . GLY A 1 98 ? -3.030 -7.055 9.662 1.00 98.44 98 GLY A N 1
ATOM 713 C CA . GLY A 1 98 ? -1.718 -7.699 9.650 1.00 98.44 98 GLY A CA 1
ATOM 714 C C . GLY A 1 98 ? -1.585 -8.834 8.630 1.00 98.44 98 GLY A C 1
ATOM 715 O O . GLY A 1 98 ? -0.465 -9.124 8.214 1.00 98.44 98 GLY A O 1
ATOM 716 N N . ALA A 1 99 ? -2.689 -9.465 8.225 1.00 98.44 99 ALA A N 1
ATOM 717 C CA . ALA A 1 99 ? -2.696 -10.490 7.191 1.00 98.44 99 ALA A CA 1
ATOM 718 C C . ALA A 1 99 ? -2.320 -9.895 5.826 1.00 98.44 99 ALA A C 1
ATOM 720 O O . ALA A 1 99 ? -1.396 -10.400 5.185 1.00 98.44 99 ALA A O 1
ATOM 721 N N . ASP A 1 100 ? -2.937 -8.777 5.439 1.00 98.56 100 ASP A N 1
ATOM 722 C CA . ASP A 1 100 ? -2.641 -8.072 4.186 1.00 98.56 100 ASP A CA 1
ATOM 723 C C . ASP A 1 100 ? -1.203 -7.555 4.173 1.00 98.56 100 ASP A C 1
ATOM 725 O O . ASP A 1 100 ? -0.459 -7.768 3.215 1.00 98.56 100 ASP A O 1
ATOM 729 N N . LEU A 1 101 ? -0.759 -6.969 5.291 1.00 98.56 101 LEU A N 1
ATOM 730 C CA . LEU A 1 101 ? 0.630 -6.540 5.452 1.00 98.56 101 LEU A CA 1
ATOM 731 C C . LEU A 1 101 ? 1.611 -7.711 5.290 1.00 98.56 101 LEU A C 1
ATOM 733 O O . LEU A 1 101 ? 2.661 -7.559 4.667 1.00 98.56 101 LEU A O 1
ATOM 737 N N . GLY A 1 102 ? 1.284 -8.880 5.845 1.00 98.19 102 GLY A N 1
ATOM 738 C CA . GLY A 1 102 ? 2.093 -10.088 5.702 1.00 98.19 102 GLY A CA 1
ATOM 739 C C . GLY A 1 102 ? 2.225 -10.535 4.246 1.00 98.19 102 GLY A C 1
ATOM 740 O O . GLY A 1 102 ? 3.324 -10.898 3.822 1.00 98.19 102 GLY A O 1
ATOM 741 N N . ILE A 1 103 ? 1.138 -10.460 3.472 1.00 97.31 103 ILE A N 1
ATOM 742 C CA . ILE A 1 103 ? 1.151 -10.769 2.036 1.00 97.31 103 ILE A CA 1
ATOM 743 C C . ILE A 1 103 ? 2.010 -9.756 1.278 1.00 97.31 103 ILE A C 1
ATOM 745 O O . ILE A 1 103 ? 2.885 -10.167 0.514 1.00 97.31 103 ILE A O 1
ATOM 749 N N . LEU A 1 104 ? 1.827 -8.456 1.534 1.00 97.44 104 LEU A N 1
ATOM 750 C CA . LEU A 1 104 ? 2.599 -7.401 0.876 1.00 97.44 104 LEU A CA 1
ATOM 751 C C . LEU A 1 104 ? 4.102 -7.571 1.116 1.00 97.44 104 LEU A C 1
ATOM 753 O O . LEU A 1 104 ? 4.892 -7.585 0.176 1.00 97.44 104 LEU A O 1
ATOM 757 N N . LEU A 1 105 ? 4.513 -7.771 2.371 1.00 97.88 105 LEU A N 1
ATOM 758 C CA . LEU A 1 105 ? 5.924 -7.978 2.709 1.00 97.88 105 LEU A CA 1
ATOM 759 C C . LEU A 1 105 ? 6.481 -9.294 2.146 1.00 97.88 105 LEU A C 1
ATOM 761 O O . LEU A 1 105 ? 7.664 -9.364 1.817 1.00 97.88 105 LEU A O 1
ATOM 765 N N . GLY A 1 106 ? 5.647 -10.328 2.018 1.00 96.75 106 GLY A N 1
ATOM 766 C CA . GLY A 1 106 ? 6.020 -11.587 1.372 1.00 96.75 106 GLY A CA 1
ATOM 767 C C . GLY A 1 106 ? 6.258 -11.456 -0.135 1.00 96.75 106 GLY A C 1
ATOM 768 O O . GLY A 1 106 ? 7.031 -12.232 -0.694 1.00 96.75 106 GLY A O 1
ATOM 769 N N . ALA A 1 107 ? 5.635 -10.466 -0.776 1.00 95.38 107 ALA A N 1
ATOM 770 C CA . ALA A 1 107 ? 5.746 -10.181 -2.204 1.00 95.38 107 ALA A CA 1
ATOM 771 C C . ALA A 1 107 ? 6.785 -9.092 -2.543 1.00 95.38 107 ALA A C 1
ATOM 773 O O . ALA A 1 107 ? 6.856 -8.668 -3.692 1.00 95.38 107 ALA A O 1
ATOM 774 N N . TRP A 1 108 ? 7.584 -8.634 -1.570 1.00 96.56 108 TRP A N 1
ATOM 775 C CA . TRP A 1 108 ? 8.489 -7.493 -1.737 1.00 96.56 108 TRP A CA 1
ATOM 776 C C . TRP A 1 108 ? 9.473 -7.659 -2.903 1.00 96.56 108 TRP A C 1
ATOM 778 O O . TRP A 1 108 ? 10.234 -8.629 -2.964 1.00 96.56 108 TRP A O 1
ATOM 788 N N . GLY A 1 109 ? 9.539 -6.647 -3.767 1.00 94.50 109 GLY A N 1
ATOM 789 C CA . GLY A 1 109 ? 10.387 -6.631 -4.952 1.00 94.50 109 GLY A CA 1
ATOM 790 C C . GLY A 1 109 ? 9.590 -6.665 -6.258 1.00 94.50 109 GLY A C 1
ATOM 791 O O . GLY A 1 109 ? 8.405 -6.345 -6.273 1.00 94.50 109 GLY A O 1
ATOM 792 N N . PRO A 1 110 ? 10.255 -6.980 -7.383 1.00 91.75 110 PRO A N 1
ATOM 793 C CA . PRO A 1 110 ? 9.615 -6.975 -8.691 1.00 91.75 110 PRO A CA 1
ATOM 794 C C . PRO A 1 110 ? 8.430 -7.935 -8.744 1.00 91.75 110 PRO A C 1
ATOM 796 O O . PRO A 1 110 ? 8.549 -9.091 -8.329 1.00 91.75 110 PRO A O 1
ATOM 799 N N . CYS A 1 111 ? 7.333 -7.478 -9.333 1.00 83.00 111 CYS A N 1
ATOM 800 C CA . CYS A 1 111 ? 6.212 -8.323 -9.686 1.00 83.00 111 CYS A CA 1
ATOM 801 C C . CYS A 1 111 ? 6.015 -8.319 -11.203 1.00 83.00 111 CYS A C 1
ATOM 803 O O . CYS A 1 111 ? 6.003 -7.285 -11.861 1.00 83.00 111 CYS A O 1
ATOM 805 N N . THR A 1 112 ? 5.906 -9.515 -11.762 1.00 70.12 112 THR A N 1
ATOM 806 C CA . THR A 1 112 ? 5.541 -9.751 -13.160 1.00 70.12 112 THR A CA 1
ATOM 807 C C . THR A 1 112 ? 4.283 -10.595 -13.096 1.00 70.12 112 THR A C 1
ATOM 809 O O . THR A 1 112 ? 4.319 -11.640 -12.437 1.00 70.12 112 THR A O 1
ATOM 812 N N . GLY A 1 113 ? 3.177 -10.113 -13.647 1.00 59.88 113 GLY A N 1
ATOM 813 C CA . GLY A 1 113 ? 1.870 -10.754 -13.466 1.00 59.88 113 GLY A CA 1
ATOM 814 C C . GLY A 1 113 ? 1.558 -11.831 -14.494 1.00 59.88 113 GLY A C 1
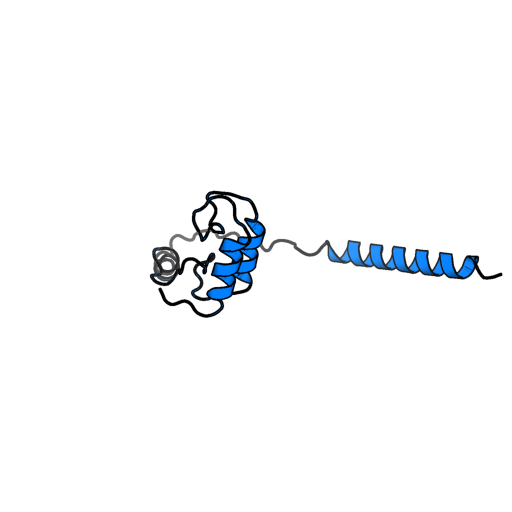ATOM 815 O O . GLY A 1 113 ? 2.393 -12.080 -15.396 1.00 59.88 113 GLY A O 1
#

pLDDT: mean 79.8, std 17.4, range [50.19, 98.56]

Secondary structure (DSSP, 8-state):
--HHHHHHHHHHHHHHHHHHHHHHT-------------TT-TTTGGGTSTTSS--TT--TT-SS-SSEESHHHHHHHHHTTT-SSSTT-SS-SSS--HHHHHHHHHT-EE---

Sequence (113 aa):
MSFSAKIFSVIVILVFVLMTAVTAFAENKGRQDRFVPRNDDYRASGQRAASQGSSPDCCPADLNCDGVVNGADLGILLGDWGQEGVPGDITGDGPVNGADLGILLGAWGPCTG

Radius of gyration: 23.72 Å; chains: 1; bounding box: 36×42×73 Å

Foldseek 3Di:
DPPVVVVVVVVVVVVVVVVVVVVVVPDDPDPPPPPPDDVPCPVVVVVVVVQVPDPVFCDLQNLVSPQFLDVVSVVLLVVQAQAAPHSLPSVNPGGNDPVSVVVSVVRGTGTGD